Protein AF-A0A561U398-F1 (afdb_monomer_lite)

pLDDT: mean 80.69, std 14.21, range [49.0, 97.56]

Sequence (81 aa):
MRSRSDVAGLQRVEDEYGTGDVVPIDSQLLGFGGFRFTGRHYDSDTKGSTLAIAETEPILGRPSDELLDGAASVAVLFSPP

Secondary structure (DSSP, 8-state):
---HHHHHHHHHHHTSTT------S-TTTTT-TT----SSEEEEEEETTEEEEEEE--SSS---HHHHHHHHHHHGGG---

Structure (mmCIF, N/CA/C/O backbone):
data_AF-A0A561U398-F1
#
_entry.id   AF-A0A561U398-F1
#
loop_
_atom_site.group_PDB
_atom_site.id
_atom_site.type_symbol
_atom_site.label_atom_id
_atom_site.label_alt_id
_atom_site.label_comp_id
_atom_site.label_asym_id
_atom_site.label_entity_id
_atom_site.label_seq_id
_atom_site.pdbx_PDB_ins_code
_atom_site.Cartn_x
_atom_site.Cartn_y
_atom_site.Cartn_z
_atom_site.occupancy
_atom_site.B_iso_or_equiv
_atom_site.auth_seq_id
_atom_site.auth_comp_id
_a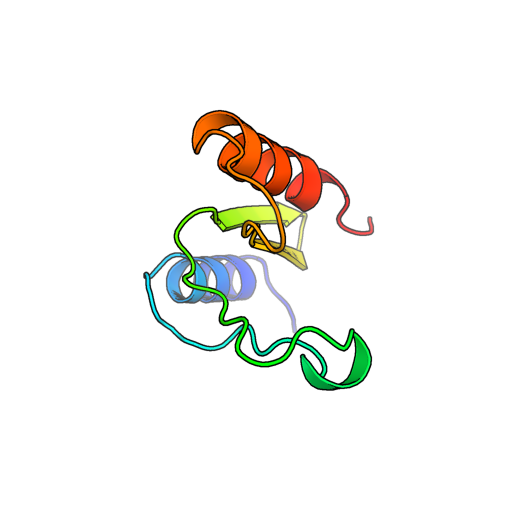tom_site.auth_asym_id
_atom_site.auth_atom_id
_atom_site.pdbx_PDB_model_num
ATOM 1 N N . MET A 1 1 ? -20.663 -2.328 15.090 1.00 49.88 1 MET A N 1
ATOM 2 C CA . MET A 1 1 ? -19.823 -1.230 15.627 1.00 49.88 1 MET A CA 1
ATOM 3 C C . MET A 1 1 ? -18.418 -1.470 15.119 1.00 49.88 1 MET A C 1
ATOM 5 O O . MET A 1 1 ? -18.003 -2.610 15.192 1.00 49.88 1 MET A O 1
ATOM 9 N N . ARG A 1 2 ? -17.725 -0.459 14.582 1.00 66.19 2 ARG A N 1
ATOM 10 C CA . ARG A 1 2 ? -16.302 -0.579 14.225 1.00 66.19 2 ARG A CA 1
ATOM 11 C C . ARG A 1 2 ? -15.485 -0.447 15.509 1.00 66.19 2 ARG A C 1
ATOM 13 O O . ARG A 1 2 ? -15.417 0.649 16.065 1.00 66.19 2 ARG A O 1
ATOM 20 N N . SER A 1 3 ? -14.958 -1.548 16.029 1.00 74.88 3 SER A N 1
ATOM 21 C CA . SER A 1 3 ? -14.103 -1.552 17.219 1.00 74.88 3 SER A CA 1
ATOM 22 C C . SER A 1 3 ? -12.625 -1.679 16.839 1.00 74.88 3 SER A C 1
ATOM 24 O O . SER A 1 3 ? -12.289 -2.118 15.741 1.00 74.88 3 SER A O 1
ATOM 26 N N . ARG A 1 4 ? -11.720 -1.327 17.760 1.00 75.19 4 ARG A N 1
ATOM 27 C CA . ARG A 1 4 ? -10.271 -1.515 17.556 1.00 75.19 4 ARG A CA 1
ATOM 28 C C . ARG A 1 4 ? -9.899 -2.976 17.285 1.00 75.19 4 ARG A C 1
ATOM 30 O O . ARG A 1 4 ? -8.971 -3.234 16.530 1.00 75.19 4 ARG A O 1
ATOM 37 N N . SER A 1 5 ? -10.622 -3.926 17.881 1.00 80.94 5 SER A N 1
ATOM 38 C CA . SER A 1 5 ? -10.406 -5.354 17.640 1.00 80.94 5 SER A CA 1
ATOM 39 C C . SER A 1 5 ? -10.820 -5.784 16.235 1.00 80.94 5 SER A C 1
ATOM 41 O O . SER A 1 5 ? -10.160 -6.648 15.667 1.00 80.94 5 SER A O 1
ATOM 43 N N . ASP A 1 6 ? -11.853 -5.160 15.660 1.00 87.38 6 ASP A N 1
ATOM 44 C CA . ASP A 1 6 ? -12.256 -5.433 14.275 1.00 87.38 6 ASP A CA 1
ATOM 45 C C . ASP A 1 6 ? -11.205 -4.909 13.294 1.00 87.38 6 ASP A C 1
ATOM 47 O O . ASP A 1 6 ? -10.840 -5.607 12.357 1.00 87.38 6 ASP A O 1
ATOM 51 N N . VAL A 1 7 ? -10.657 -3.716 13.551 1.00 88.81 7 VAL A N 1
ATOM 52 C CA . VAL A 1 7 ? -9.588 -3.122 12.731 1.00 88.81 7 VAL A CA 1
ATOM 53 C C . VAL A 1 7 ? -8.307 -3.945 12.789 1.00 88.81 7 VAL A C 1
ATOM 55 O O . VAL A 1 7 ? -7.731 -4.236 11.751 1.00 88.81 7 VAL A O 1
ATOM 58 N N . ALA A 1 8 ? -7.895 -4.390 13.977 1.00 86.88 8 ALA A N 1
ATOM 59 C CA . ALA A 1 8 ? -6.741 -5.278 14.111 1.00 86.88 8 ALA A CA 1
ATOM 60 C C . ALA A 1 8 ? -6.983 -6.659 13.473 1.00 86.88 8 ALA A C 1
ATOM 62 O O . ALA A 1 8 ? -6.040 -7.352 13.100 1.00 86.88 8 ALA A O 1
ATOM 63 N N . GLY A 1 9 ? -8.243 -7.099 13.404 1.00 88.88 9 GLY A N 1
ATOM 64 C CA . GLY A 1 9 ? -8.643 -8.297 12.672 1.00 88.88 9 GLY A CA 1
ATOM 65 C C . GLY A 1 9 ? -8.509 -8.115 11.167 1.00 88.88 9 GLY A C 1
ATOM 66 O O . GLY A 1 9 ? -7.928 -8.973 10.516 1.00 88.88 9 GLY A O 1
ATOM 67 N N . LEU A 1 10 ? -8.996 -6.986 10.651 1.00 88.00 10 LEU A N 1
ATOM 68 C CA . LEU A 1 10 ? -8.897 -6.621 9.243 1.00 88.00 10 LEU A CA 1
ATOM 69 C C . LEU A 1 10 ? -7.440 -6.446 8.811 1.00 88.00 10 LEU A C 1
ATOM 71 O O . LEU A 1 10 ? -7.038 -7.061 7.837 1.00 88.00 10 LEU A O 1
ATOM 75 N N . GLN A 1 11 ? -6.633 -5.709 9.578 1.00 88.75 11 GLN A N 1
ATOM 76 C CA . GLN A 1 11 ? -5.209 -5.521 9.288 1.00 88.75 11 GLN A CA 1
ATOM 77 C C . GLN A 1 11 ? -4.479 -6.862 9.157 1.00 88.75 11 GLN A C 1
ATOM 79 O O . GLN A 1 11 ? -3.739 -7.074 8.212 1.00 88.75 11 GLN A O 1
ATOM 84 N N . ARG A 1 12 ? -4.759 -7.816 10.055 1.00 88.94 12 ARG A N 1
ATOM 85 C CA . ARG A 1 12 ? -4.180 -9.165 9.974 1.00 88.94 12 ARG A CA 1
ATOM 86 C C . ARG A 1 12 ? -4.562 -9.935 8.715 1.00 88.94 12 ARG A C 1
ATOM 88 O O . ARG A 1 12 ? -3.822 -10.833 8.340 1.00 88.94 12 ARG A O 1
ATOM 95 N N . VAL A 1 13 ? -5.735 -9.668 8.147 1.00 88.12 13 VAL A N 1
ATOM 96 C CA . VAL A 1 13 ? -6.128 -10.270 6.872 1.00 88.12 13 VAL A CA 1
ATOM 97 C C . VAL A 1 13 ? -5.366 -9.581 5.750 1.00 88.12 13 VAL A C 1
ATOM 99 O O . VAL A 1 13 ? -4.714 -10.269 4.989 1.00 88.12 13 VAL A O 1
ATOM 102 N N . GLU A 1 14 ? -5.387 -8.253 5.696 1.00 85.69 14 GLU A N 1
ATOM 103 C CA . GLU A 1 14 ? -4.781 -7.465 4.612 1.00 85.69 14 GLU A CA 1
ATOM 104 C C . GLU A 1 14 ? -3.251 -7.592 4.543 1.00 85.69 14 GLU A C 1
ATOM 106 O O . GLU A 1 14 ? -2.685 -7.613 3.456 1.00 85.69 14 GLU A O 1
ATOM 111 N N . ASP A 1 15 ? -2.577 -7.753 5.686 1.00 85.31 15 ASP A N 1
ATOM 112 C CA . ASP A 1 15 ? -1.123 -7.953 5.745 1.00 85.31 15 ASP A CA 1
ATOM 113 C C . ASP A 1 15 ? -0.686 -9.354 5.254 1.00 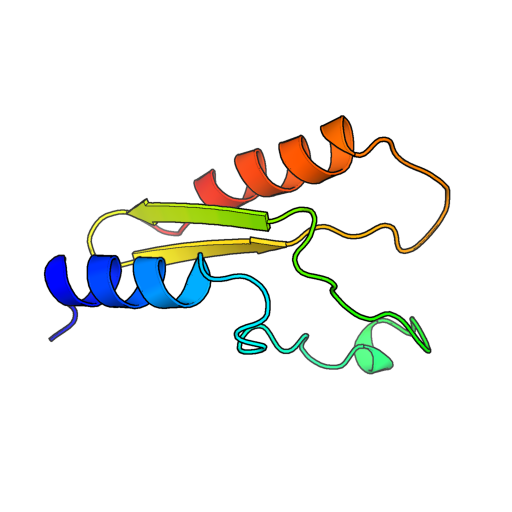85.31 15 ASP A C 1
ATOM 115 O O . ASP A 1 15 ? 0.511 -9.613 5.097 1.00 85.31 15 ASP A O 1
ATOM 119 N N . GLU A 1 16 ? -1.625 -10.275 5.006 1.00 84.12 16 GLU A N 1
ATOM 120 C CA . GLU A 1 16 ? -1.330 -11.545 4.343 1.00 84.12 16 GLU A CA 1
ATOM 121 C C . GLU A 1 16 ? -1.217 -11.321 2.830 1.00 84.12 16 GLU A C 1
ATOM 123 O O . GLU A 1 16 ? -2.156 -10.903 2.151 1.00 84.12 16 GLU A O 1
ATOM 128 N N . TYR A 1 17 ? -0.057 -11.651 2.266 1.00 73.25 17 TYR A N 1
ATOM 129 C CA . TYR A 1 17 ? 0.185 -11.441 0.844 1.00 73.25 17 TYR A CA 1
ATOM 130 C C . TYR A 1 17 ? -0.825 -12.195 -0.038 1.00 73.25 17 TYR A C 1
ATOM 132 O O . TYR A 1 17 ? -0.963 -13.418 0.036 1.00 73.25 17 TYR A O 1
ATOM 140 N N . GLY A 1 18 ? -1.455 -11.472 -0.967 1.00 66.81 18 GLY A N 1
ATOM 141 C CA . GLY A 1 18 ? -2.311 -12.067 -1.991 1.00 66.81 18 GLY A CA 1
ATOM 142 C C . GLY A 1 18 ? -3.754 -12.333 -1.558 1.00 66.81 18 GLY A C 1
ATOM 143 O O . GLY A 1 18 ? -4.410 -13.162 -2.190 1.00 66.81 18 GLY A O 1
ATOM 144 N N . THR A 1 19 ? -4.267 -11.619 -0.552 1.00 66.75 19 THR A N 1
ATOM 145 C CA . THR A 1 19 ? -5.708 -11.588 -0.220 1.00 66.75 19 THR A CA 1
ATOM 146 C C . THR A 1 19 ? -6.570 -11.198 -1.420 1.00 66.75 19 THR A C 1
ATOM 148 O O . THR A 1 19 ? -7.630 -11.778 -1.638 1.00 66.75 19 THR A O 1
ATOM 151 N N . GLY A 1 20 ? -6.063 -10.300 -2.274 1.00 59.19 20 GLY A N 1
ATOM 152 C CA . GLY A 1 20 ? -6.717 -9.906 -3.523 1.00 59.19 20 GLY A CA 1
ATOM 153 C C . GLY A 1 20 ? -7.913 -8.971 -3.327 1.00 59.19 20 GLY A C 1
ATOM 154 O O . GLY A 1 20 ? -8.714 -8.822 -4.251 1.00 59.19 20 GLY A O 1
ATOM 155 N N . ASP A 1 21 ? -8.016 -8.346 -2.152 1.00 64.75 21 ASP A N 1
ATOM 156 C CA . ASP A 1 21 ? -9.164 -7.533 -1.742 1.00 64.75 21 ASP A CA 1
ATOM 157 C C . ASP A 1 21 ? -9.048 -6.0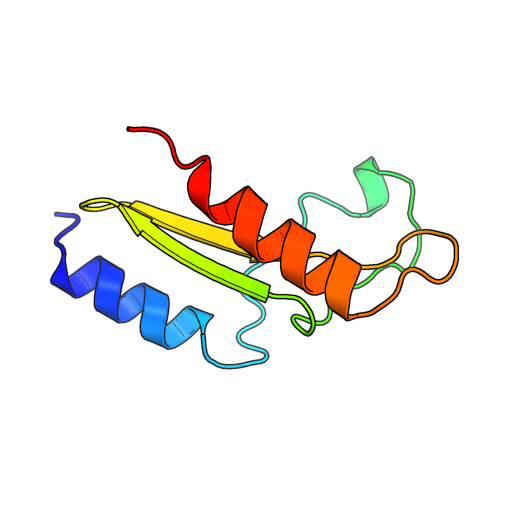58 -2.179 1.00 64.75 21 ASP A C 1
ATOM 159 O O . ASP A 1 21 ? -10.059 -5.366 -2.342 1.00 64.75 21 ASP A O 1
ATOM 163 N N . VAL A 1 22 ? -7.834 -5.586 -2.487 1.00 58.97 22 VAL A N 1
ATOM 164 C CA . VAL A 1 22 ? -7.603 -4.284 -3.129 1.00 58.97 22 VAL A CA 1
ATOM 165 C C . VAL A 1 22 ? -7.787 -4.425 -4.642 1.00 58.97 22 VAL A C 1
ATOM 167 O O . VAL A 1 22 ? -6.860 -4.695 -5.407 1.00 58.97 22 VAL A O 1
ATOM 170 N N . VAL A 1 23 ? -9.025 -4.241 -5.101 1.00 58.47 23 VAL A N 1
ATOM 171 C CA . VAL A 1 23 ? -9.337 -4.152 -6.533 1.00 58.47 23 VAL A CA 1
ATOM 172 C C . VAL A 1 23 ? -9.262 -2.683 -6.958 1.00 58.47 23 VAL A C 1
ATOM 174 O O . VAL A 1 23 ? -10.021 -1.861 -6.434 1.00 58.47 23 VAL A O 1
ATOM 177 N N . PRO A 1 24 ? -8.390 -2.312 -7.914 1.00 56.91 24 PRO A N 1
ATOM 178 C CA . PRO A 1 24 ? -8.334 -0.946 -8.416 1.00 56.91 24 PRO A CA 1
ATOM 179 C C . PRO A 1 24 ? -9.691 -0.564 -8.986 1.00 56.91 24 PRO A C 1
ATOM 181 O O . PRO A 1 24 ? -10.308 -1.359 -9.699 1.00 56.91 24 PRO A O 1
ATOM 184 N N . ILE A 1 25 ? -10.133 0.666 -8.723 1.00 58.50 25 ILE A N 1
ATOM 185 C CA . ILE A 1 25 ? -11.244 1.256 -9.470 1.00 58.50 25 ILE A CA 1
ATOM 186 C C . ILE A 1 25 ? -10.775 1.381 -10.918 1.00 58.50 25 ILE A C 1
ATOM 188 O O . ILE A 1 25 ? -10.037 2.293 -11.273 1.00 58.50 25 ILE A O 1
ATOM 192 N N . ASP A 1 26 ? -11.160 0.360 -11.676 1.00 53.22 26 ASP A N 1
ATOM 193 C CA . ASP A 1 26 ? -10.950 0.090 -13.087 1.00 53.22 26 ASP A CA 1
ATOM 194 C C . ASP A 1 26 ? -9.611 0.599 -13.649 1.00 53.22 26 ASP A C 1
ATOM 196 O O . ASP A 1 26 ? -9.451 1.767 -14.000 1.00 53.22 26 ASP A O 1
ATOM 200 N N . SER A 1 27 ? -8.641 -0.298 -13.842 1.00 51.53 27 SER A N 1
ATOM 201 C CA . SER A 1 27 ? -7.431 0.004 -14.625 1.00 51.53 27 SER A CA 1
ATOM 202 C C . SER A 1 27 ? -7.758 0.523 -16.039 1.00 51.53 27 SER A C 1
ATOM 204 O O . SER A 1 27 ? -6.923 1.187 -16.661 1.00 51.53 27 SER A O 1
ATOM 206 N N . GLN A 1 28 ? -8.995 0.319 -16.520 1.00 49.00 28 GLN A N 1
ATOM 207 C CA . GLN A 1 28 ? -9.537 0.953 -17.723 1.00 49.00 28 GLN A CA 1
ATOM 208 C C . GLN A 1 28 ? -9.754 2.474 -17.591 1.00 49.00 28 GLN A C 1
ATOM 210 O O . GLN A 1 28 ? -9.538 3.184 -18.572 1.00 49.00 28 GLN A O 1
ATOM 215 N N . LEU A 1 29 ? -10.123 3.003 -16.416 1.00 51.91 29 LEU A N 1
ATOM 216 C CA . LEU A 1 29 ? -10.309 4.448 -16.183 1.00 51.91 29 LEU A CA 1
ATOM 217 C C . LEU A 1 29 ? -8.989 5.225 -16.224 1.00 51.91 29 LEU A C 1
ATOM 219 O O . LEU A 1 29 ? -8.978 6.403 -16.578 1.00 51.91 29 LEU A O 1
ATOM 223 N N . LEU A 1 30 ? -7.878 4.564 -15.901 1.00 58.59 30 LEU A N 1
ATOM 224 C CA . LEU A 1 30 ? -6.539 5.152 -15.948 1.00 58.59 30 LEU A CA 1
ATOM 225 C C . LEU A 1 30 ? -5.828 4.938 -17.298 1.00 58.59 30 LEU A C 1
ATOM 227 O O . LEU A 1 30 ? -4.707 5.404 -17.482 1.00 58.59 30 LEU A O 1
ATOM 231 N N . GLY A 1 31 ? -6.453 4.233 -18.252 1.00 56.44 31 GLY A N 1
ATOM 232 C CA . GLY A 1 31 ? -5.867 3.945 -19.568 1.00 56.44 31 GLY A CA 1
ATOM 233 C C . GLY A 1 31 ? -4.638 3.024 -19.534 1.00 56.44 31 GLY A C 1
ATOM 234 O O . GLY A 1 31 ? -3.997 2.816 -20.565 1.00 56.44 31 GLY A O 1
ATOM 235 N N . PHE A 1 32 ? -4.308 2.449 -18.375 1.00 61.03 32 PHE A N 1
ATOM 236 C CA . PHE A 1 32 ? -3.162 1.561 -18.188 1.00 61.03 32 PHE A CA 1
ATOM 237 C C . PHE A 1 32 ? -3.580 0.116 -18.469 1.00 61.03 32 PHE A C 1
ATOM 239 O O . PHE A 1 32 ? -3.844 -0.681 -17.569 1.00 61.03 32 PHE A O 1
ATOM 246 N N . GLY A 1 33 ? -3.678 -0.225 -19.755 1.00 58.62 33 GLY A N 1
ATOM 247 C CA . GLY A 1 33 ? -3.949 -1.597 -20.178 1.00 58.62 33 GLY A CA 1
ATOM 248 C C . GLY A 1 33 ? -2.896 -2.570 -19.633 1.00 58.62 33 GLY A C 1
ATOM 249 O O . GLY A 1 33 ? -1.703 -2.383 -19.855 1.00 58.62 33 GLY A O 1
ATOM 250 N N . GLY A 1 34 ? -3.341 -3.622 -18.939 1.00 63.06 34 GLY A N 1
ATOM 251 C CA . GLY A 1 34 ? -2.485 -4.732 -18.498 1.00 63.06 34 GLY A CA 1
ATOM 252 C C . GLY A 1 34 ? -1.727 -4.522 -17.183 1.00 63.06 34 GLY A C 1
ATOM 253 O O . GLY A 1 34 ? -0.914 -5.370 -16.823 1.00 63.06 34 GLY A O 1
ATOM 254 N N . PHE A 1 35 ? -1.985 -3.436 -16.454 1.00 68.50 35 PHE A N 1
ATOM 255 C CA . PHE A 1 35 ? -1.399 -3.221 -15.135 1.00 68.50 35 PHE A CA 1
ATOM 256 C C . PHE A 1 35 ? -2.133 -4.031 -14.058 1.00 68.50 35 PHE A C 1
ATOM 258 O O . PHE A 1 35 ? -3.365 -4.058 -14.008 1.00 68.50 35 PHE A O 1
ATOM 265 N N . ARG A 1 36 ? -1.361 -4.692 -13.193 1.00 72.25 36 ARG A N 1
ATOM 266 C CA . ARG A 1 36 ? -1.857 -5.492 -12.074 1.00 72.25 36 ARG A CA 1
ATOM 267 C C . ARG A 1 36 ? -1.062 -5.131 -10.829 1.00 72.25 36 ARG A 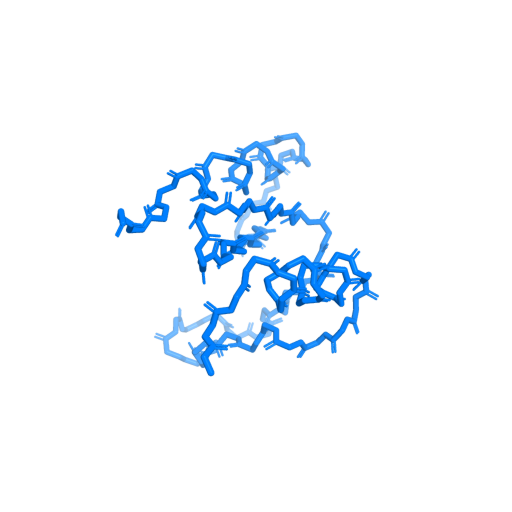C 1
ATOM 269 O O . ARG A 1 36 ? 0.160 -5.248 -10.845 1.00 72.25 36 ARG A O 1
ATOM 276 N N . PHE A 1 37 ? -1.771 -4.765 -9.767 1.00 76.06 37 PHE A N 1
ATOM 277 C CA . PHE A 1 37 ? -1.175 -4.654 -8.444 1.00 76.06 37 PHE A CA 1
ATOM 278 C C . PHE A 1 37 ? -0.682 -6.016 -7.974 1.00 76.06 37 PHE A C 1
ATOM 280 O O . PHE A 1 37 ? -1.372 -7.030 -8.136 1.00 76.06 37 PHE A O 1
ATOM 287 N N . THR A 1 38 ? 0.548 -6.050 -7.472 1.00 79.25 38 THR A N 1
ATOM 288 C CA . THR A 1 38 ? 1.178 -7.287 -7.020 1.00 79.25 38 THR A CA 1
ATOM 289 C C . THR A 1 38 ? 1.188 -7.414 -5.508 1.00 79.25 38 THR A C 1
ATOM 291 O O . THR A 1 38 ? 1.439 -8.512 -5.031 1.00 79.25 38 THR A O 1
ATOM 294 N N . GLY A 1 39 ? 0.913 -6.336 -4.767 1.00 82.62 39 GLY A N 1
ATOM 295 C CA . GLY A 1 39 ? 1.032 -6.306 -3.310 1.00 82.62 39 GLY A CA 1
ATOM 296 C C . GLY A 1 39 ? 2.479 -6.362 -2.810 1.00 82.62 39 GLY A C 1
ATOM 297 O O . GLY A 1 39 ? 2.701 -6.616 -1.633 1.00 82.62 39 GLY A O 1
ATOM 298 N N . ARG A 1 40 ? 3.485 -6.178 -3.684 1.00 87.62 40 ARG A N 1
ATOM 299 C CA . ARG A 1 40 ? 4.905 -6.225 -3.282 1.00 87.62 40 ARG A CA 1
ATOM 300 C C . ARG A 1 40 ? 5.358 -4.992 -2.510 1.00 87.62 40 ARG A C 1
ATOM 302 O O . ARG A 1 40 ? 6.184 -5.138 -1.620 1.00 87.62 40 ARG A O 1
ATOM 309 N N . HIS A 1 41 ? 4.841 -3.818 -2.867 1.00 90.94 41 HIS A N 1
ATOM 310 C CA . HIS A 1 41 ? 5.152 -2.556 -2.195 1.00 90.94 41 HIS A CA 1
ATOM 311 C C . HIS A 1 41 ? 3.886 -2.064 -1.510 1.00 90.94 41 HIS A C 1
ATOM 313 O O . HIS A 1 41 ? 3.104 -1.295 -2.074 1.00 90.94 41 HIS A O 1
ATOM 319 N N . TYR A 1 42 ? 3.659 -2.614 -0.327 1.00 91.19 42 TYR A N 1
ATOM 320 C CA . TYR A 1 42 ? 2.448 -2.471 0.462 1.00 91.19 42 TYR A CA 1
ATOM 321 C C . TYR A 1 42 ? 2.809 -1.921 1.841 1.00 91.19 42 TYR A C 1
ATOM 323 O O . TYR A 1 42 ? 3.841 -2.290 2.403 1.00 91.19 42 TYR A O 1
ATOM 331 N N . ASP A 1 43 ? 1.941 -1.084 2.398 1.00 92.62 43 ASP A N 1
ATOM 332 C CA . ASP A 1 43 ? 1.976 -0.740 3.817 1.00 92.62 43 ASP A CA 1
ATOM 333 C C . ASP A 1 43 ? 0.551 -0.552 4.356 1.00 92.62 43 ASP A C 1
ATOM 335 O O . ASP A 1 43 ? -0.387 -0.247 3.604 1.00 92.62 43 ASP A O 1
ATOM 339 N N . SER A 1 44 ? 0.391 -0.698 5.671 1.00 91.94 44 SER A N 1
ATOM 340 C CA . SER A 1 44 ? -0.871 -0.481 6.370 1.00 91.94 44 SER A CA 1
ATOM 341 C C . SER A 1 44 ? -0.667 0.222 7.713 1.00 91.94 44 SER A C 1
ATOM 343 O O . SER A 1 44 ? 0.276 -0.050 8.453 1.00 91.94 44 SER A O 1
ATOM 345 N N . ASP A 1 45 ? -1.571 1.141 8.058 1.00 92.44 45 ASP A N 1
ATOM 346 C CA . ASP A 1 45 ? -1.553 1.810 9.365 1.00 92.44 45 ASP A CA 1
ATOM 347 C C . ASP A 1 45 ? -2.958 1.938 9.948 1.00 92.44 45 ASP A C 1
ATOM 349 O O . ASP A 1 45 ? -3.951 2.117 9.239 1.00 92.44 45 ASP A O 1
ATOM 353 N N . THR A 1 46 ? -3.057 1.864 11.273 1.00 90.56 46 THR A N 1
ATOM 354 C CA . THR A 1 46 ? -4.335 1.944 11.978 1.00 90.56 46 THR A CA 1
ATOM 355 C C . THR A 1 46 ? -4.449 3.233 12.771 1.00 90.56 46 THR A C 1
ATOM 357 O O . THR A 1 46 ? -3.675 3.526 13.681 1.00 90.56 46 THR A O 1
ATOM 360 N N . LYS A 1 47 ? -5.513 3.989 12.497 1.00 87.75 47 LYS A N 1
ATOM 361 C CA . LYS A 1 47 ? -5.850 5.210 13.228 1.00 87.75 47 LYS A CA 1
ATOM 362 C C . LYS A 1 47 ? -7.241 5.092 13.830 1.00 87.75 47 LYS A C 1
ATOM 364 O O . LYS A 1 47 ? -8.263 5.306 13.183 1.00 87.75 47 LYS A O 1
ATOM 369 N N . GLY A 1 48 ? -7.289 4.726 15.110 1.00 86.12 48 GLY A N 1
ATOM 370 C CA . GLY A 1 48 ? -8.545 4.573 15.843 1.00 86.12 48 GLY A CA 1
ATOM 371 C C . GLY A 1 48 ? -9.364 3.379 15.350 1.00 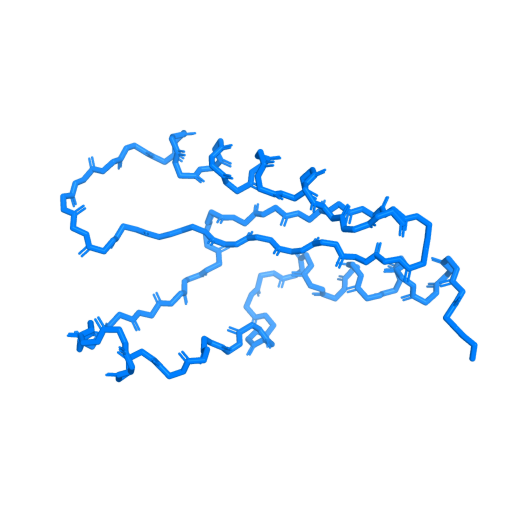86.12 48 GLY A C 1
ATOM 372 O O . GLY A 1 48 ? -9.060 2.244 15.703 1.00 86.12 48 GLY A O 1
ATOM 373 N N . SER A 1 49 ? -10.437 3.645 14.605 1.00 88.69 49 SER A N 1
ATOM 374 C CA . SER A 1 49 ? -11.311 2.628 13.998 1.00 88.69 49 SER A CA 1
ATOM 375 C C . SER A 1 49 ? -11.195 2.575 12.466 1.00 88.69 49 SER A C 1
ATOM 377 O O . SER A 1 49 ? -12.054 1.986 11.805 1.00 88.69 49 SER A O 1
ATOM 379 N N . THR A 1 50 ? -10.127 3.165 11.924 1.00 88.88 50 THR A N 1
ATOM 380 C CA . THR A 1 50 ? -9.806 3.224 10.494 1.00 88.88 50 THR A CA 1
ATOM 381 C C . THR A 1 50 ? -8.502 2.475 10.220 1.00 88.88 50 THR A C 1
ATOM 383 O O . THR A 1 50 ? -7.543 2.625 10.979 1.00 88.88 50 THR A O 1
ATOM 386 N N . LEU A 1 51 ? -8.478 1.696 9.137 1.00 90.06 51 LEU A N 1
ATOM 387 C CA . LEU A 1 51 ? -7.282 1.084 8.557 1.00 90.06 51 LEU A CA 1
ATOM 388 C C . LEU A 1 51 ? -6.967 1.806 7.242 1.00 90.06 51 LEU A C 1
ATOM 390 O O . LEU A 1 51 ? -7.831 1.881 6.366 1.00 90.06 51 LEU A O 1
ATOM 394 N N . ALA A 1 52 ? -5.762 2.352 7.133 1.00 91.12 52 ALA A N 1
ATOM 395 C CA . ALA A 1 52 ? -5.168 2.797 5.884 1.00 91.12 52 ALA A CA 1
ATOM 396 C C . ALA A 1 52 ? -4.454 1.619 5.239 1.00 91.12 52 ALA A C 1
ATOM 398 O O . ALA A 1 52 ? -3.744 0.892 5.928 1.00 91.12 52 ALA A O 1
ATOM 399 N N . ILE A 1 53 ? -4.597 1.490 3.928 1.00 89.12 53 ILE A N 1
ATOM 400 C CA . ILE A 1 53 ? -3.857 0.531 3.117 1.00 89.12 53 ILE A CA 1
ATOM 401 C C . ILE A 1 53 ? -3.334 1.296 1.913 1.00 89.12 53 ILE A C 1
ATOM 403 O O . ILE A 1 53 ? -4.086 2.058 1.294 1.00 89.12 53 ILE A O 1
ATOM 407 N N . ALA A 1 54 ? -2.060 1.116 1.593 1.00 89.31 54 ALA A N 1
ATOM 408 C CA . ALA A 1 54 ? -1.459 1.685 0.403 1.00 89.31 54 ALA A CA 1
ATOM 409 C C . ALA A 1 54 ? -0.659 0.623 -0.342 1.00 89.31 54 ALA A C 1
ATOM 411 O O . ALA A 1 54 ? 0.126 -0.104 0.255 1.00 89.31 54 ALA A O 1
ATOM 412 N N . GLU A 1 55 ? -0.823 0.598 -1.662 1.00 87.19 55 GLU A N 1
ATOM 413 C CA . GLU A 1 55 ? -0.005 -0.201 -2.566 1.00 87.19 55 GLU A CA 1
ATOM 414 C C . GLU A 1 55 ? 0.592 0.690 -3.649 1.00 87.19 55 GLU A C 1
ATOM 416 O O . GLU A 1 55 ? -0.083 1.569 -4.197 1.00 87.19 55 GLU A O 1
ATOM 421 N N . THR A 1 56 ? 1.855 0.440 -3.981 1.00 89.81 56 THR A N 1
ATOM 422 C CA . THR A 1 56 ? 2.580 1.173 -5.018 1.00 89.81 56 THR A CA 1
ATOM 423 C C . THR A 1 56 ? 3.132 0.208 -6.056 1.00 89.81 56 THR A C 1
ATOM 425 O O . THR A 1 56 ? 3.663 -0.849 -5.742 1.00 89.81 56 THR A O 1
ATOM 428 N N . GLU A 1 57 ? 3.046 0.575 -7.330 1.00 87.38 57 GLU A N 1
ATOM 429 C CA . GLU A 1 57 ? 3.611 -0.224 -8.414 1.00 87.38 57 GLU A CA 1
ATOM 430 C C . GLU A 1 57 ? 4.122 0.681 -9.538 1.00 87.38 57 GLU A C 1
ATOM 432 O O . GLU A 1 57 ? 3.574 1.766 -9.781 1.00 87.38 57 GLU A O 1
ATOM 437 N N . PRO A 1 58 ? 5.151 0.242 -10.278 1.00 87.94 58 PRO A N 1
ATOM 438 C CA . PRO A 1 58 ? 5.668 0.991 -11.405 1.00 87.94 58 PRO A CA 1
ATOM 439 C C . PRO A 1 58 ? 4.729 0.867 -12.608 1.00 87.94 58 PRO A C 1
ATOM 441 O O . PRO A 1 58 ? 4.610 -0.187 -13.228 1.00 87.94 58 PRO A O 1
ATOM 444 N N . ILE A 1 59 ? 4.100 1.977 -12.990 1.00 81.81 59 ILE A N 1
ATOM 445 C CA . ILE A 1 59 ? 3.330 2.058 -14.241 1.00 81.81 59 ILE A CA 1
ATOM 446 C C . ILE A 1 59 ? 4.268 2.322 -15.431 1.00 81.81 59 ILE A C 1
ATOM 448 O O . ILE A 1 59 ? 4.092 1.766 -16.514 1.00 81.81 59 ILE A O 1
ATOM 452 N N . LEU A 1 60 ? 5.292 3.158 -15.229 1.00 82.69 60 LEU A N 1
ATOM 453 C CA . LEU A 1 60 ? 6.315 3.498 -16.218 1.00 82.69 60 LEU A CA 1
ATOM 454 C C . LEU A 1 60 ? 7.697 3.566 -15.560 1.00 82.69 60 LEU A C 1
ATOM 456 O O . LEU A 1 60 ? 7.831 3.893 -14.382 1.00 82.69 60 LEU A O 1
ATOM 460 N N . GLY A 1 61 ? 8.739 3.328 -16.357 1.00 89.12 61 GLY A N 1
ATOM 461 C CA . GLY A 1 61 ? 10.122 3.397 -15.891 1.00 89.12 61 GLY A CA 1
ATOM 462 C C . GLY A 1 61 ? 10.521 2.216 -15.004 1.00 89.12 61 GLY A C 1
ATOM 463 O O . GLY A 1 61 ? 9.954 1.130 -15.097 1.00 89.12 61 GLY A O 1
ATOM 464 N N . ARG A 1 62 ? 11.573 2.421 -14.205 1.00 93.12 62 ARG A N 1
ATOM 465 C CA . ARG A 1 62 ? 12.144 1.425 -13.283 1.00 93.12 62 ARG A CA 1
ATOM 466 C C . ARG A 1 62 ? 12.557 2.102 -11.968 1.00 93.12 62 ARG A C 1
ATOM 468 O O . ARG A 1 62 ? 13.756 2.269 -11.740 1.00 93.12 62 ARG A O 1
ATOM 475 N N . PRO A 1 63 ? 11.597 2.599 -11.169 1.00 94.69 63 PRO A N 1
ATOM 476 C CA . PRO A 1 63 ? 11.898 3.070 -9.818 1.00 94.69 63 PRO A CA 1
ATOM 477 C C . PRO A 1 63 ? 12.504 1.933 -8.983 1.00 94.69 63 PRO A C 1
ATOM 479 O O . PRO A 1 63 ? 12.302 0.759 -9.294 1.00 94.69 63 PRO A O 1
ATOM 482 N N . SER A 1 64 ? 13.275 2.285 -7.956 1.00 96.50 64 SER A N 1
ATOM 483 C CA . SER A 1 64 ? 13.785 1.303 -7.000 1.00 96.50 64 SER A CA 1
ATOM 484 C C . SER A 1 64 ? 12.669 0.801 -6.089 1.00 96.50 64 SER A C 1
ATOM 486 O O . SER A 1 64 ? 11.741 1.549 -5.782 1.00 96.50 64 SER A O 1
ATOM 488 N N . ASP A 1 65 ? 12.818 -0.427 -5.598 1.00 95.50 65 ASP A N 1
ATOM 489 C CA . ASP A 1 65 ? 11.912 -1.010 -4.603 1.00 95.50 65 ASP A CA 1
ATOM 490 C C . ASP A 1 65 ? 11.810 -0.111 -3.361 1.00 95.50 65 ASP A C 1
ATOM 492 O O . ASP A 1 65 ? 10.714 0.221 -2.937 1.00 95.50 65 ASP A O 1
ATOM 496 N N . GLU A 1 66 ? 12.941 0.426 -2.884 1.00 97.56 66 GLU A N 1
ATOM 497 C CA . GLU A 1 66 ? 12.984 1.367 -1.751 1.00 97.56 66 GLU A CA 1
ATOM 498 C C . GLU A 1 66 ? 12.105 2.611 -1.964 1.00 97.56 66 GLU A C 1
ATOM 500 O O . GLU A 1 66 ? 11.476 3.104 -1.029 1.00 97.56 66 GLU A O 1
ATOM 505 N N . LEU A 1 67 ? 12.040 3.131 -3.196 1.00 97.12 67 LEU A N 1
ATOM 506 C CA . LEU A 1 67 ? 11.188 4.278 -3.499 1.00 97.12 67 LEU A CA 1
ATOM 507 C C . LEU A 1 67 ? 9.706 3.886 -3.489 1.00 97.12 67 LEU A C 1
ATOM 509 O O . LEU A 1 67 ? 8.876 4.667 -3.025 1.00 97.12 67 LEU A O 1
ATOM 513 N N . LEU A 1 68 ? 9.376 2.709 -4.022 1.00 95.31 68 LEU A N 1
ATOM 514 C CA . LEU A 1 68 ? 8.005 2.203 -4.067 1.00 95.31 68 LEU A CA 1
ATOM 515 C C . LEU A 1 68 ? 7.494 1.872 -2.657 1.00 95.31 68 LEU A C 1
ATOM 517 O O . LEU A 1 68 ? 6.387 2.279 -2.307 1.00 95.31 68 LEU A O 1
ATOM 521 N N . ASP A 1 69 ? 8.326 1.238 -1.831 1.00 95.50 69 ASP A N 1
ATOM 522 C CA . ASP A 1 69 ? 8.036 0.951 -0.423 1.00 95.50 69 ASP A CA 1
ATOM 523 C C . ASP A 1 69 ? 7.870 2.253 0.368 1.00 95.50 69 ASP A C 1
ATOM 525 O O . ASP A 1 69 ? 6.865 2.458 1.045 1.00 95.50 69 ASP A O 1
ATOM 529 N N . GLY A 1 70 ? 8.803 3.198 0.207 1.00 97.25 70 GLY A N 1
ATOM 530 C CA . GLY A 1 70 ? 8.732 4.494 0.878 1.00 97.25 70 GLY A CA 1
ATOM 531 C C . GLY A 1 70 ? 7.483 5.299 0.506 1.00 97.25 70 GLY A C 1
ATOM 532 O O . GLY A 1 70 ? 6.921 5.9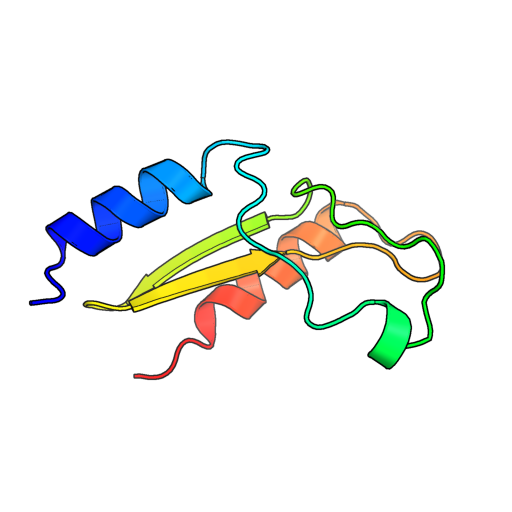97 1.352 1.00 97.25 70 GLY A O 1
ATOM 533 N N . ALA A 1 71 ? 7.013 5.192 -0.740 1.00 95.75 71 ALA A N 1
ATOM 534 C CA . ALA A 1 71 ? 5.768 5.822 -1.166 1.00 95.75 71 ALA A CA 1
ATOM 535 C C . ALA A 1 71 ? 4.548 5.217 -0.453 1.00 95.75 71 ALA A C 1
ATOM 537 O O . ALA A 1 71 ? 3.711 5.978 0.042 1.00 95.75 71 ALA A O 1
ATOM 538 N N . ALA A 1 72 ? 4.471 3.885 -0.346 1.00 93.44 72 ALA A N 1
ATOM 539 C CA . ALA A 1 72 ? 3.407 3.203 0.391 1.00 93.44 72 ALA A CA 1
ATOM 540 C C . ALA A 1 72 ? 3.413 3.604 1.879 1.00 93.44 72 ALA A C 1
ATOM 542 O O . ALA A 1 72 ? 2.387 4.050 2.399 1.00 93.44 72 ALA A O 1
ATOM 543 N N . SER A 1 73 ? 4.584 3.585 2.526 1.00 95.81 73 SER A N 1
ATOM 544 C CA . SER A 1 73 ? 4.735 3.956 3.941 1.00 95.81 73 SER A CA 1
ATOM 545 C C . SER A 1 73 ? 4.368 5.403 4.251 1.00 95.81 73 SER A C 1
ATOM 547 O O . SER A 1 73 ? 3.862 5.711 5.327 1.00 95.81 73 SER A O 1
ATOM 549 N N . VAL A 1 74 ? 4.598 6.328 3.320 1.00 96.31 74 VAL A N 1
ATOM 550 C CA . VAL A 1 74 ? 4.167 7.722 3.490 1.00 96.31 74 VAL A CA 1
ATOM 551 C C . VAL A 1 74 ? 2.661 7.862 3.251 1.00 96.31 74 VAL A C 1
ATOM 553 O O . VAL A 1 74 ? 2.000 8.621 3.960 1.00 96.31 74 VAL A O 1
ATOM 556 N N . ALA A 1 75 ? 2.100 7.134 2.283 1.00 93.81 75 ALA A N 1
ATOM 557 C CA . ALA A 1 75 ? 0.689 7.223 1.918 1.00 93.81 75 ALA A CA 1
ATOM 558 C C . ALA A 1 75 ? -0.254 6.806 3.060 1.00 93.81 75 ALA A C 1
ATOM 560 O O . ALA A 1 75 ? -1.263 7.481 3.288 1.00 93.81 75 ALA A O 1
ATOM 561 N N . VAL A 1 76 ? 0.087 5.763 3.824 1.00 94.00 76 VAL A N 1
ATOM 562 C CA . VAL A 1 76 ? -0.753 5.278 4.938 1.00 94.00 76 VAL A CA 1
ATOM 563 C C . VAL A 1 76 ? -0.960 6.314 6.051 1.00 94.00 76 VAL A C 1
ATOM 565 O O . VAL A 1 76 ? -1.995 6.311 6.723 1.00 94.00 76 VAL A O 1
ATOM 568 N N . LEU A 1 77 ? -0.049 7.285 6.179 1.00 93.25 77 LEU A N 1
ATOM 569 C CA . LEU A 1 77 ? -0.121 8.352 7.184 1.00 93.25 77 LEU A CA 1
ATOM 570 C C . LEU A 1 77 ? -1.227 9.386 6.907 1.00 93.25 77 LEU A C 1
ATOM 572 O O . LEU A 1 77 ? -1.589 10.159 7.799 1.00 93.25 77 LEU A O 1
ATOM 576 N N . PHE A 1 78 ? -1.784 9.420 5.692 1.00 87.38 78 PHE A N 1
ATOM 577 C CA . PHE A 1 78 ? -2.780 10.415 5.270 1.00 87.38 78 PHE A CA 1
ATOM 578 C C . PHE A 1 78 ? -4.237 9.995 5.508 1.00 87.38 78 PHE A C 1
ATOM 580 O O . PHE A 1 78 ? -5.157 10.599 4.951 1.00 87.38 78 PHE A O 1
ATOM 587 N N . SER A 1 79 ? -4.477 9.000 6.365 1.00 79.38 79 SER A N 1
ATOM 588 C CA . SER A 1 79 ? -5.838 8.619 6.755 1.00 79.38 79 SER A CA 1
ATOM 589 C C . SER A 1 79 ? -6.619 9.788 7.372 1.00 79.38 79 SER A C 1
ATOM 591 O O . SER A 1 79 ? -6.080 10.488 8.248 1.00 79.38 79 SER A O 1
ATOM 593 N N . PRO A 1 80 ? -7.900 9.982 6.985 1.00 73.88 80 PRO A N 1
ATOM 594 C CA . PRO A 1 80 ? -8.777 10.963 7.615 1.00 73.88 80 PRO A CA 1
ATOM 595 C C . PRO A 1 80 ? -8.780 10.817 9.148 1.00 73.88 80 PRO A C 1
ATOM 597 O O . PRO A 1 80 ? -8.627 9.698 9.650 1.00 73.88 80 PRO A O 1
ATOM 600 N N . PRO A 1 81 ? -8.892 11.929 9.897 1.00 62.31 81 PRO A N 1
ATOM 601 C CA . PRO A 1 81 ? -8.949 11.901 11.356 1.00 62.31 81 PRO A CA 1
ATOM 602 C C . PRO A 1 81 ? -10.160 11.135 11.898 1.00 62.31 81 PRO A C 1
ATOM 604 O O . PRO A 1 81 ? -11.237 11.172 11.258 1.00 62.31 81 PRO A O 1
#

Radius of gyration: 13.84 Å; chains: 1; bounding box: 34×24×38 Å

Foldseek 3Di:
DQAPVVQVVVVVCLVPFPNVPPDPPDPVVVVLPPDDFRCLQKDWDDDGSDIFIDAFDDSDDDDDSVVRNVVRVVRNVPDDD

Organism: NCBI:txid1181886